Protein AF-A0A934SZV8-F1 (afdb_monomer_lite)

Organism: NCBI:txid2801341

Foldseek 3Di:
DDPVVVVVVVVVVVVVVVVVVVVVVVVVVVVVVVVVVVVVVVVVVVVVVVVVVVVVCCPVQAAAPVVDPDVVSVVVVLCLPPKDFADWDDWDWDWACPDVPKIKIKIKTDNVPQWGKIWDQAPVSVVVSVVSQVVHSQKDFADWDWDADPRYIMIITNIIIGMHID

pLDDT: mean 74.07, std 12.22, range [48.84, 91.12]

Radius of gyration: 33.85 Å; chains: 1; bounding box: 64×48×102 Å

Sequence (166 aa):
MTKAMLLAILAAAATLVFSAMRLSDAIAEKAFLQERATDAILRWDKSYMALGEFDRKWIDSVPAAADYADLASLIVRTDVAPLTWPQIEKITIEKLDVIEGMYAYKACLSDGGGGVAFHADGAGQAFAAITAMSERKDVLFDGIALAQDKAGATIRFNRFCLLMRG

Structure (mmCIF, N/CA/C/O backbone):
data_AF-A0A934SZV8-F1
#
_entry.id   AF-A0A934SZV8-F1
#
loop_
_atom_site.group_PDB
_atom_site.id
_atom_site.type_symbol
_atom_site.label_atom_id
_atom_site.label_alt_id
_atom_site.label_comp_id
_atom_site.label_asym_id
_atom_site.label_entity_id
_atom_site.label_seq_id
_atom_site.pdbx_PDB_ins_code
_atom_site.Cartn_x
_atom_site.Cartn_y
_atom_site.Cartn_z
_atom_site.occupancy
_atom_site.B_iso_or_equiv
_atom_site.auth_seq_id
_atom_site.auth_comp_id
_atom_site.auth_asym_id
_atom_site.auth_atom_id
_atom_site.pdbx_PDB_model_num
ATOM 1 N N . MET A 1 1 ? -45.014 33.596 75.616 1.00 52.56 1 MET A N 1
ATOM 2 C CA . MET A 1 1 ? -44.273 32.441 75.059 1.00 52.56 1 MET A CA 1
ATOM 3 C C . MET A 1 1 ? -43.063 32.176 75.933 1.00 52.56 1 MET A C 1
ATOM 5 O O . MET A 1 1 ? -42.256 33.075 76.130 1.00 52.56 1 MET A O 1
ATOM 9 N N . THR A 1 2 ? -42.972 30.989 76.526 1.00 58.81 2 THR A N 1
ATOM 10 C CA . THR A 1 2 ? -41.847 30.606 77.389 1.00 58.81 2 THR A CA 1
ATOM 11 C C . THR A 1 2 ? -40.586 30.396 76.546 1.00 58.81 2 THR A C 1
ATOM 13 O O . THR A 1 2 ? -40.666 29.923 75.413 1.00 58.81 2 THR A O 1
ATOM 16 N N . LYS A 1 3 ? -39.408 30.737 77.090 1.00 60.66 3 LYS A N 1
ATOM 17 C CA . LYS A 1 3 ? -38.103 30.581 76.410 1.00 60.66 3 LYS A CA 1
ATOM 18 C C . LYS A 1 3 ? -37.895 29.169 75.834 1.00 60.66 3 LYS A C 1
ATOM 20 O O . LYS A 1 3 ? -37.293 29.028 74.777 1.00 60.66 3 LYS A O 1
ATOM 25 N N . ALA A 1 4 ? -38.467 28.150 76.479 1.00 62.75 4 ALA A N 1
ATOM 26 C CA . ALA A 1 4 ? -38.457 26.764 76.014 1.00 62.75 4 ALA A CA 1
ATOM 27 C C . ALA A 1 4 ? -39.161 26.559 74.655 1.00 62.75 4 ALA A C 1
ATOM 29 O O . ALA A 1 4 ? -38.686 25.789 73.828 1.00 62.75 4 ALA A O 1
ATOM 30 N N . MET A 1 5 ? -40.253 27.281 74.389 1.00 48.84 5 MET A N 1
ATOM 31 C CA . MET A 1 5 ? -41.009 27.167 73.137 1.00 48.84 5 MET A CA 1
ATOM 32 C C . MET A 1 5 ? -40.277 27.836 71.961 1.00 48.84 5 MET A C 1
ATOM 34 O O . MET A 1 5 ? -40.291 27.320 70.850 1.00 48.84 5 MET A O 1
ATOM 38 N N . LEU A 1 6 ? -39.569 28.943 72.217 1.00 56.88 6 LEU A N 1
ATOM 39 C CA . LEU A 1 6 ? -38.696 29.603 71.234 1.00 56.88 6 LEU A CA 1
ATOM 40 C C . LEU A 1 6 ? -37.479 28.738 70.870 1.00 56.88 6 LEU A C 1
ATOM 42 O O . LEU A 1 6 ? -37.139 28.627 69.696 1.00 56.88 6 LEU A O 1
ATOM 46 N N . LEU A 1 7 ? -36.868 28.076 71.858 1.00 63.88 7 LEU A N 1
ATOM 47 C CA . LEU A 1 7 ? -35.762 27.133 71.647 1.00 63.88 7 LEU A CA 1
ATOM 48 C C . LEU A 1 7 ? -36.185 25.901 70.834 1.00 63.88 7 LEU A C 1
ATOM 50 O O . LEU A 1 7 ? -35.442 25.475 69.954 1.00 63.88 7 LEU A O 1
ATOM 54 N N . ALA A 1 8 ? -37.384 25.365 71.077 1.00 60.16 8 ALA A N 1
ATOM 55 C CA . ALA A 1 8 ? -37.908 24.230 70.318 1.00 60.16 8 ALA A CA 1
ATOM 56 C C . ALA A 1 8 ? -38.167 24.578 68.840 1.00 60.16 8 ALA A C 1
ATOM 58 O O . ALA A 1 8 ? -37.845 23.787 67.955 1.00 60.16 8 ALA A O 1
ATOM 59 N N . ILE A 1 9 ? -38.689 25.777 68.560 1.00 65.50 9 ILE A N 1
ATOM 60 C CA . ILE A 1 9 ? -38.930 26.246 67.186 1.00 65.50 9 ILE A CA 1
ATOM 61 C C . ILE A 1 9 ? -37.604 26.501 66.454 1.00 65.50 9 ILE A C 1
ATOM 63 O O . ILE A 1 9 ? -37.459 26.099 65.302 1.00 65.50 9 ILE A O 1
ATOM 67 N N . LEU A 1 10 ? -36.613 27.103 67.120 1.00 61.38 10 LEU A N 1
ATOM 68 C CA . LEU A 1 10 ? -35.269 27.295 66.560 1.00 61.38 10 LEU A CA 1
ATOM 69 C C . LEU A 1 10 ? -34.566 25.962 66.264 1.00 61.38 10 LEU A C 1
ATOM 71 O O . LEU A 1 10 ? -33.949 25.824 65.211 1.00 61.38 10 LEU A O 1
ATOM 75 N N . ALA A 1 11 ? -34.703 24.969 67.146 1.00 60.91 11 ALA A N 1
ATOM 76 C CA . ALA A 1 11 ? -34.149 23.636 66.925 1.00 60.91 11 ALA A CA 1
ATOM 77 C C . ALA A 1 11 ? -34.817 22.919 65.737 1.00 60.91 11 ALA A C 1
ATOM 79 O O . ALA A 1 11 ? -34.120 22.327 64.917 1.00 60.91 11 ALA A O 1
ATOM 80 N N . ALA A 1 12 ? -36.144 23.019 65.600 1.00 54.19 12 ALA A N 1
ATOM 81 C CA . ALA A 1 12 ? -36.883 22.437 64.477 1.00 54.19 12 ALA A CA 1
ATOM 82 C C . ALA A 1 12 ? -36.589 23.137 63.134 1.00 54.19 12 ALA A C 1
ATOM 84 O O . ALA A 1 12 ? -36.493 22.486 62.096 1.00 54.19 12 ALA A O 1
ATOM 85 N N . ALA A 1 13 ? -36.403 24.460 63.141 1.00 57.38 13 ALA A N 1
ATOM 86 C CA . ALA A 1 13 ? -35.983 25.199 61.952 1.00 57.38 13 ALA A CA 1
ATOM 87 C C . ALA A 1 13 ? -34.547 24.833 61.538 1.00 57.38 13 ALA A C 1
ATOM 89 O O . ALA A 1 13 ? -34.275 24.648 60.352 1.00 57.38 13 ALA A O 1
ATOM 90 N N . ALA A 1 14 ? -33.640 24.658 62.505 1.00 57.56 14 ALA A N 1
ATOM 91 C CA . ALA A 1 14 ? -32.262 24.252 62.241 1.00 57.56 14 ALA A CA 1
ATOM 92 C C . ALA A 1 14 ? -32.168 22.838 61.640 1.00 57.56 14 ALA A C 1
ATOM 94 O O . ALA A 1 14 ? -31.393 22.626 60.708 1.00 57.56 14 ALA A O 1
ATOM 95 N N . THR A 1 15 ? -32.973 21.877 62.110 1.00 61.19 15 THR A N 1
ATOM 96 C CA . THR A 1 15 ? -32.987 20.518 61.540 1.00 61.19 15 THR A CA 1
ATOM 97 C C . THR A 1 15 ? -33.557 20.488 60.124 1.00 61.19 15 THR A C 1
ATOM 99 O O . THR A 1 15 ? -32.996 19.800 59.269 1.00 61.19 15 THR A O 1
ATOM 102 N N . LEU A 1 16 ? -34.598 21.278 59.838 1.00 56.69 16 LEU A N 1
ATOM 103 C CA . LEU A 1 16 ? -35.153 21.412 58.487 1.00 56.69 16 LEU A CA 1
ATOM 104 C C . LEU A 1 16 ? -34.138 22.016 57.507 1.00 56.69 16 LEU A C 1
ATOM 106 O O . LEU A 1 16 ? -33.915 21.441 56.443 1.00 56.69 16 LEU A O 1
ATOM 110 N N . VAL A 1 17 ? -33.456 23.103 57.882 1.00 59.41 17 VAL A N 1
ATOM 111 C CA . VAL A 1 17 ? -32.412 23.723 57.043 1.00 59.41 17 VAL A CA 1
ATOM 112 C C . VAL A 1 17 ? -31.244 22.761 56.803 1.00 59.41 17 VAL A C 1
ATOM 114 O O . VAL A 1 17 ? -30.786 22.624 55.671 1.00 59.41 17 VAL A O 1
ATOM 117 N N . PHE A 1 18 ? -30.808 22.024 57.828 1.00 58.94 18 PHE A N 1
ATOM 118 C CA . PHE A 1 18 ? -29.716 21.056 57.692 1.00 58.94 18 PHE A CA 1
ATOM 119 C C . PHE A 1 18 ? -30.092 19.868 56.792 1.00 58.94 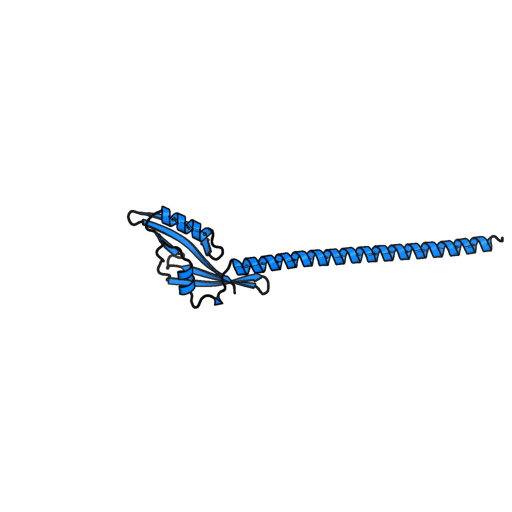18 PHE A C 1
ATOM 121 O O . PHE A 1 18 ? -29.279 19.399 55.995 1.00 58.94 18 PHE A O 1
ATOM 128 N N . SER A 1 19 ? -31.341 19.398 56.873 1.00 58.25 19 SER A N 1
ATOM 129 C CA . SER A 1 19 ? -31.853 18.355 55.976 1.00 58.25 19 SER A CA 1
ATOM 130 C C . SER A 1 19 ? -32.014 18.840 54.529 1.00 58.25 19 SER A C 1
ATOM 132 O O . SER A 1 19 ? -31.695 18.092 53.607 1.00 58.25 19 SER A O 1
ATOM 134 N N . ALA A 1 20 ? -32.409 20.102 54.323 1.00 52.16 20 ALA A N 1
ATOM 135 C CA . ALA A 1 20 ? -32.502 20.717 53.000 1.00 52.16 20 ALA A CA 1
ATOM 136 C C . ALA A 1 20 ? -31.122 20.911 52.349 1.00 52.16 20 ALA A C 1
ATOM 138 O O . ALA A 1 20 ? -30.975 20.625 51.163 1.00 52.16 20 ALA A O 1
ATOM 139 N N . MET A 1 21 ? -30.104 21.307 53.123 1.00 58.34 21 MET A N 1
ATOM 140 C CA . MET A 1 21 ? -28.716 21.404 52.644 1.00 58.34 21 MET A CA 1
ATOM 141 C C . MET A 1 21 ? -28.151 20.038 52.234 1.00 58.34 21 MET A C 1
ATOM 143 O O . MET A 1 21 ? -27.574 19.895 51.162 1.00 58.34 21 MET A O 1
ATOM 147 N N . ARG A 1 22 ? -28.391 18.985 53.027 1.00 62.69 22 ARG A N 1
ATOM 148 C CA . ARG A 1 22 ? -27.965 17.627 52.644 1.00 62.69 22 ARG A CA 1
ATOM 149 C C . ARG A 1 22 ? -28.667 17.114 51.388 1.00 62.69 22 ARG A C 1
ATOM 151 O O . ARG A 1 22 ? -28.058 16.393 50.602 1.00 62.69 22 ARG A O 1
ATOM 158 N N . LEU A 1 23 ? -29.936 17.474 51.196 1.00 51.41 23 LEU A N 1
ATOM 159 C CA . LEU A 1 23 ? -30.673 17.128 49.985 1.00 51.41 23 LEU A CA 1
ATOM 160 C C . LEU A 1 23 ? -30.128 17.891 48.767 1.00 51.41 23 LEU A C 1
ATOM 162 O O . LEU A 1 23 ? -29.998 17.291 47.703 1.00 51.41 23 LEU A O 1
ATOM 166 N N . SER A 1 24 ? -29.772 19.175 48.909 1.00 65.12 24 SER A N 1
ATOM 167 C CA . SER A 1 24 ? -29.175 19.947 47.812 1.00 65.12 24 SER A CA 1
ATOM 168 C C . SER A 1 24 ? -27.806 19.415 47.411 1.00 65.12 24 SER A C 1
ATOM 170 O O . SER A 1 24 ? -27.545 19.295 46.217 1.00 65.12 24 SER A O 1
ATOM 172 N N . ASP A 1 25 ? -26.977 19.024 48.381 1.00 67.75 25 ASP A N 1
ATOM 173 C CA . ASP A 1 25 ? -25.656 18.449 48.113 1.00 67.75 25 ASP A CA 1
ATOM 174 C C . ASP A 1 25 ? -25.782 17.100 47.391 1.00 67.75 25 ASP A C 1
ATOM 176 O O . ASP A 1 25 ? -25.121 16.877 46.379 1.00 67.75 25 ASP A O 1
ATOM 180 N N . ALA A 1 26 ? -26.706 16.237 47.827 1.00 59.28 26 ALA A N 1
ATOM 181 C CA . ALA A 1 26 ? -26.967 14.955 47.172 1.00 59.28 26 ALA A CA 1
ATOM 182 C C . ALA A 1 26 ? -27.547 15.113 45.751 1.00 59.28 26 ALA A C 1
ATOM 184 O O . ALA A 1 26 ? -27.245 14.317 44.858 1.00 59.28 26 ALA A O 1
ATOM 185 N N . ILE A 1 27 ? -28.378 16.134 45.517 1.00 58.25 27 ILE A N 1
ATOM 186 C CA . ILE A 1 27 ? -28.908 16.453 44.182 1.00 58.25 27 ILE A CA 1
ATOM 187 C C . ILE A 1 27 ? -27.797 17.004 43.282 1.00 58.25 27 ILE A C 1
ATOM 189 O O . ILE A 1 27 ? -27.709 16.593 42.126 1.00 58.25 27 ILE A O 1
ATOM 193 N N . ALA A 1 28 ? -26.935 17.882 43.801 1.00 63.25 28 ALA A N 1
ATOM 194 C CA . ALA A 1 28 ? -25.800 18.431 43.065 1.00 63.25 28 ALA A CA 1
ATOM 195 C C . ALA A 1 28 ? -24.777 17.343 42.705 1.00 63.25 28 ALA A C 1
ATOM 197 O O . ALA A 1 28 ? -24.332 17.272 41.562 1.00 63.25 28 ALA A O 1
ATOM 198 N N . GLU A 1 29 ? -24.469 16.442 43.640 1.00 67.75 29 GLU A N 1
ATOM 199 C CA . GLU A 1 29 ? -23.597 15.290 43.400 1.00 67.75 29 GLU A CA 1
ATOM 200 C C . GLU A 1 29 ? -24.191 14.354 42.340 1.00 67.75 29 GLU A C 1
ATOM 202 O O . GLU A 1 29 ? -23.500 13.950 41.404 1.00 67.75 29 GLU A O 1
ATOM 207 N N . LYS A 1 30 ? -25.495 14.064 42.413 1.00 54.50 30 LYS A N 1
ATOM 208 C CA . LYS A 1 30 ? -26.172 13.241 41.404 1.00 54.50 30 LYS A CA 1
ATOM 209 C C . LYS A 1 30 ? -26.190 13.909 40.027 1.00 54.50 30 LYS A C 1
ATOM 211 O O . LYS A 1 30 ? -25.944 13.224 39.036 1.00 54.50 30 LYS A O 1
ATOM 216 N N . ALA A 1 31 ? -26.447 15.215 39.956 1.00 54.88 31 ALA A N 1
ATOM 217 C CA . ALA A 1 31 ? -26.414 15.975 38.707 1.00 54.88 31 ALA A CA 1
ATOM 218 C C . ALA A 1 31 ? -25.007 15.969 38.086 1.00 54.88 31 ALA A C 1
ATOM 220 O O . ALA A 1 31 ? -24.862 15.689 36.900 1.00 54.88 31 ALA A O 1
ATOM 221 N N . PHE A 1 32 ? -23.968 16.154 38.903 1.00 65.19 32 PHE A N 1
ATOM 222 C CA . PHE A 1 32 ? -22.572 16.081 38.473 1.00 65.19 32 PHE A CA 1
ATOM 223 C C . PHE A 1 32 ? -22.176 14.685 37.963 1.00 65.19 32 PHE A C 1
ATOM 225 O O . PHE A 1 32 ? -21.482 14.547 36.953 1.00 65.19 32 PHE A O 1
ATOM 232 N N . LEU A 1 33 ? -22.640 13.621 38.628 1.00 63.31 33 LEU A N 1
ATOM 233 C CA . LEU A 1 33 ? -22.427 12.244 38.170 1.00 63.31 33 LEU A CA 1
ATOM 234 C C . LEU A 1 33 ? -23.163 11.955 36.853 1.00 63.31 33 LEU A C 1
ATOM 236 O O . LEU A 1 33 ? -22.616 11.272 35.986 1.00 63.31 33 LEU A O 1
ATOM 240 N N . GLN A 1 34 ? -24.372 12.493 36.678 1.00 53.12 34 GLN A N 1
ATOM 241 C CA . GLN A 1 34 ? -25.135 12.376 35.433 1.00 53.12 34 GLN A CA 1
ATOM 242 C C . GLN A 1 34 ? -24.480 13.140 34.277 1.00 53.12 34 GLN A C 1
ATOM 244 O O . GLN A 1 34 ? -24.419 12.615 33.166 1.00 53.12 34 GLN A O 1
ATOM 249 N N . GLU A 1 35 ? -23.940 14.330 34.532 1.00 64.25 35 GLU A N 1
ATOM 250 C CA . GLU A 1 35 ? -23.193 15.116 33.547 1.00 64.25 35 GLU A CA 1
ATOM 251 C C . GLU A 1 35 ? -21.938 14.362 33.086 1.00 64.25 35 GLU A C 1
ATOM 253 O O . GLU A 1 35 ? -21.752 14.141 31.890 1.00 64.25 35 GLU A O 1
ATOM 258 N N . ARG A 1 36 ? -21.151 13.811 34.022 1.00 60.56 36 ARG A N 1
ATOM 259 C CA . ARG A 1 36 ? -19.981 12.976 33.689 1.00 60.56 36 ARG A CA 1
ATOM 260 C C . ARG A 1 36 ? -20.331 11.714 32.905 1.00 60.56 36 ARG A C 1
ATOM 262 O O . ARG A 1 36 ? -19.583 11.338 32.001 1.00 60.56 36 ARG A O 1
ATOM 269 N N . ALA A 1 37 ? -21.429 11.046 33.256 1.00 52.22 37 ALA A N 1
ATOM 270 C CA . ALA A 1 37 ? -21.897 9.871 32.526 1.00 52.22 37 ALA A CA 1
ATOM 271 C C . ALA A 1 37 ? -22.324 10.244 31.098 1.00 52.22 37 ALA A C 1
ATOM 273 O O . ALA A 1 37 ? -21.967 9.549 30.148 1.00 52.22 37 ALA A O 1
ATOM 274 N N . THR A 1 38 ? -23.012 11.375 30.937 1.00 63.31 38 THR A N 1
ATOM 275 C CA . THR A 1 38 ? -23.436 11.892 29.629 1.00 63.31 38 THR A CA 1
ATOM 276 C C . THR A 1 38 ? -22.230 12.280 28.771 1.00 63.31 38 THR A C 1
ATOM 278 O O . THR A 1 38 ? -22.151 11.876 27.615 1.00 63.31 38 THR A O 1
ATOM 281 N N . ASP A 1 39 ? -21.227 12.948 29.344 1.00 65.81 39 ASP A N 1
ATOM 282 C CA . ASP A 1 39 ? -19.975 13.288 28.657 1.00 65.81 39 ASP A CA 1
ATOM 283 C C . ASP A 1 39 ? -19.153 12.059 28.255 1.00 65.81 39 ASP A C 1
ATOM 285 O O . ASP A 1 39 ? -18.459 12.061 27.233 1.00 65.81 39 ASP A O 1
ATOM 289 N N . ALA A 1 40 ? -19.174 11.000 29.066 1.00 56.44 40 ALA A N 1
ATOM 290 C CA . ALA A 1 40 ? -18.543 9.734 28.711 1.00 56.44 40 ALA A CA 1
ATOM 291 C C . ALA A 1 40 ? -19.259 9.084 27.517 1.00 56.44 40 ALA A C 1
ATOM 293 O O . ALA A 1 40 ? -18.593 8.703 26.556 1.00 56.44 40 ALA A O 1
ATOM 294 N N . ILE A 1 41 ? -20.595 9.046 27.539 1.00 55.31 41 ILE A N 1
ATOM 295 C CA . ILE A 1 41 ? -21.417 8.504 26.449 1.00 55.31 41 ILE A CA 1
ATOM 296 C C . ILE A 1 41 ? -21.228 9.314 25.163 1.00 55.31 41 ILE A C 1
ATOM 298 O O . ILE A 1 41 ? -20.990 8.726 24.117 1.00 55.31 41 ILE A O 1
ATOM 302 N N . LEU A 1 42 ? -21.243 10.648 25.225 1.00 61.28 42 LEU A N 1
ATOM 303 C CA . LEU A 1 42 ? -21.039 11.507 24.051 1.00 61.28 42 LEU A CA 1
ATOM 304 C C . LEU A 1 42 ? -19.631 11.366 23.455 1.00 61.28 42 LEU A C 1
ATOM 306 O O . LEU A 1 42 ? -19.460 11.427 22.238 1.00 61.28 42 LEU A O 1
ATOM 310 N N . ARG A 1 43 ? -18.602 11.168 24.289 1.00 61.97 43 ARG A N 1
ATOM 311 C CA . ARG A 1 43 ? -17.242 10.873 23.804 1.00 61.97 43 ARG A CA 1
ATOM 312 C C . ARG A 1 43 ? -17.151 9.489 23.173 1.00 61.97 43 ARG A C 1
ATOM 314 O O . ARG A 1 43 ? -16.458 9.337 22.167 1.00 61.97 43 ARG A O 1
ATOM 321 N N . TRP A 1 44 ? -17.844 8.506 23.738 1.00 55.00 44 TRP A N 1
ATOM 322 C CA . TRP A 1 44 ? -17.939 7.165 23.168 1.00 55.00 44 TRP A CA 1
ATOM 323 C C . TRP A 1 44 ? -18.667 7.179 21.828 1.00 55.00 44 TRP A C 1
ATOM 325 O O . TRP A 1 44 ? -18.135 6.644 20.865 1.00 55.00 44 TRP A O 1
ATOM 335 N N . ASP A 1 45 ? -19.802 7.867 21.736 1.00 59.00 45 ASP A N 1
ATOM 336 C CA . ASP A 1 45 ? -20.579 8.029 20.506 1.00 59.00 45 ASP A CA 1
ATOM 337 C C . ASP A 1 45 ? -19.751 8.691 19.396 1.00 59.00 45 ASP A C 1
ATOM 339 O O . ASP A 1 45 ? -19.610 8.141 18.306 1.00 59.00 45 ASP A O 1
ATOM 343 N N . LYS A 1 46 ? -19.060 9.799 19.702 1.00 56.31 46 LYS A N 1
ATOM 344 C CA . LYS A 1 46 ? -18.130 10.442 18.756 1.00 56.31 46 LYS A CA 1
ATOM 345 C C . LYS A 1 46 ? -16.986 9.523 18.325 1.00 56.31 46 LYS A C 1
ATOM 347 O O . LYS A 1 46 ? -16.618 9.522 17.154 1.00 56.31 46 LYS A O 1
ATOM 352 N N . SER A 1 47 ? -16.428 8.742 19.250 1.00 56.12 47 SER A N 1
ATOM 353 C CA . SER A 1 47 ? -15.379 7.760 18.934 1.00 56.12 47 SER A CA 1
ATOM 354 C C . SER A 1 47 ? -15.915 6.639 18.038 1.00 56.12 47 SER A C 1
ATOM 356 O O . SER A 1 47 ? -15.236 6.220 17.106 1.00 56.12 47 SER A O 1
ATOM 358 N N . TYR A 1 48 ? -17.152 6.197 18.269 1.00 58.19 48 TYR A N 1
ATOM 359 C CA . TYR A 1 48 ? -17.809 5.157 17.484 1.00 58.19 48 TYR A CA 1
ATOM 360 C C . TYR A 1 48 ? -18.167 5.643 16.075 1.00 58.19 48 TYR A C 1
ATOM 362 O O . TYR A 1 48 ? -17.927 4.940 15.097 1.00 58.19 48 TYR A O 1
ATOM 370 N N . MET A 1 49 ? -18.656 6.880 15.942 1.00 58.94 49 MET A N 1
ATOM 371 C CA . MET A 1 49 ? -18.863 7.513 14.638 1.00 58.94 49 MET A CA 1
ATOM 372 C C . MET A 1 49 ? -17.547 7.675 13.868 1.00 58.94 49 MET A C 1
ATOM 374 O O . MET A 1 49 ? -17.505 7.376 12.676 1.00 58.94 49 MET A O 1
ATOM 378 N N . ALA A 1 50 ? -16.464 8.077 14.543 1.00 62.34 50 ALA A N 1
ATOM 379 C CA . ALA A 1 50 ? -15.138 8.165 13.930 1.00 62.34 50 ALA A CA 1
ATOM 380 C C . ALA A 1 50 ? -14.624 6.792 13.457 1.00 62.34 50 ALA A C 1
ATOM 382 O O . ALA A 1 50 ? -14.051 6.697 12.372 1.00 62.34 50 ALA A O 1
ATOM 383 N N . LEU A 1 51 ? -14.881 5.724 14.220 1.00 64.44 51 LEU A N 1
ATOM 384 C CA . LEU A 1 51 ? -14.580 4.347 13.815 1.00 64.44 51 LEU A CA 1
ATOM 385 C C . LEU A 1 51 ? -15.427 3.901 12.617 1.00 64.44 51 LEU A C 1
ATOM 387 O O . LEU A 1 51 ? -14.893 3.296 11.697 1.00 64.44 51 LEU A O 1
ATOM 391 N N . GLY A 1 52 ? -16.716 4.244 12.572 1.00 67.62 52 GLY A N 1
ATOM 392 C CA . GLY A 1 52 ? -17.585 3.920 11.434 1.00 67.62 52 GLY A CA 1
ATOM 393 C C . GLY A 1 52 ? -17.244 4.690 10.150 1.00 67.62 52 GLY A C 1
ATOM 394 O O . GLY A 1 52 ? -17.469 4.195 9.043 1.00 67.62 52 GLY A O 1
ATOM 395 N N . GLU A 1 53 ? -16.706 5.907 10.260 1.00 72.25 53 GLU A N 1
ATOM 396 C CA . GLU A 1 53 ? -16.123 6.624 9.117 1.00 72.25 53 GLU A CA 1
ATOM 397 C C . GLU A 1 53 ? -14.774 6.039 8.694 1.00 72.25 53 GLU A C 1
ATOM 399 O O . GLU A 1 53 ? -14.485 5.986 7.498 1.00 72.25 53 GLU A O 1
ATOM 404 N N . PHE A 1 54 ? -13.959 5.597 9.655 1.00 71.56 54 PHE A N 1
ATOM 405 C CA . PHE A 1 54 ? -12.706 4.900 9.382 1.00 71.56 54 PHE A CA 1
ATOM 406 C C . PHE A 1 54 ? -12.955 3.574 8.658 1.00 71.56 54 PHE A C 1
ATOM 408 O O . PHE A 1 54 ? -12.322 3.337 7.638 1.00 71.56 54 PHE A O 1
ATOM 415 N N . ASP A 1 55 ? -13.912 2.766 9.117 1.00 68.00 55 ASP A N 1
ATOM 416 C CA . ASP A 1 55 ? -14.254 1.475 8.514 1.00 68.00 55 ASP A CA 1
ATOM 417 C C . ASP A 1 55 ? -14.762 1.634 7.074 1.00 68.00 55 ASP A C 1
ATOM 419 O O . ASP A 1 55 ? -14.267 0.977 6.163 1.00 68.00 55 ASP A O 1
ATOM 423 N N . ARG A 1 56 ? -15.650 2.607 6.817 1.00 73.75 56 ARG A N 1
ATOM 424 C CA . ARG A 1 56 ? -16.070 2.930 5.440 1.00 73.75 56 ARG A CA 1
ATOM 425 C C . ARG A 1 56 ? -14.906 3.368 4.562 1.00 73.75 56 ARG A C 1
ATOM 427 O O . ARG A 1 56 ? -14.720 2.818 3.484 1.00 73.75 56 ARG A O 1
ATOM 434 N N . LYS A 1 57 ? -14.082 4.310 5.032 1.00 74.75 57 LYS A N 1
ATOM 435 C CA . LYS A 1 57 ? -12.896 4.753 4.281 1.00 74.75 57 LYS A CA 1
ATOM 436 C C . LYS A 1 57 ? -11.917 3.608 4.044 1.00 74.75 57 LYS A C 1
ATOM 438 O O . LYS A 1 57 ? -11.296 3.561 2.989 1.00 74.75 57 LYS A O 1
ATOM 443 N N . TRP A 1 58 ? -11.768 2.700 5.000 1.00 73.25 58 TRP A N 1
ATOM 444 C CA . TRP A 1 58 ? -10.920 1.518 4.899 1.00 73.25 58 TRP A CA 1
ATOM 445 C C . TRP A 1 58 ? -11.439 0.543 3.836 1.00 73.25 58 TRP A C 1
ATOM 447 O O . TRP A 1 58 ? -10.672 0.142 2.963 1.00 73.25 58 TRP A O 1
ATOM 457 N N . ILE A 1 59 ? -12.740 0.240 3.849 1.00 76.44 59 ILE A N 1
ATOM 458 C CA . ILE A 1 59 ? -13.405 -0.600 2.842 1.00 76.44 59 ILE A CA 1
ATOM 459 C C . ILE A 1 59 ? -13.294 0.013 1.440 1.00 76.44 59 ILE A C 1
ATOM 461 O O . ILE A 1 59 ? -13.003 -0.708 0.490 1.00 76.44 59 ILE A O 1
ATOM 465 N N . ASP A 1 60 ? -13.482 1.328 1.315 1.00 76.94 60 ASP A N 1
ATOM 466 C CA . ASP A 1 60 ? -13.452 2.021 0.021 1.00 76.94 60 ASP A CA 1
ATOM 467 C C . ASP A 1 60 ? -12.030 2.181 -0.546 1.00 76.94 60 ASP A C 1
ATOM 469 O O . ASP A 1 60 ? -11.859 2.349 -1.754 1.00 76.94 60 ASP A O 1
ATOM 473 N N . SER A 1 61 ? -11.000 2.170 0.308 1.00 70.81 61 SER A N 1
ATOM 474 C CA . SER A 1 61 ? -9.616 2.469 -0.095 1.00 70.81 61 SER A CA 1
ATOM 475 C C . SER A 1 61 ? -8.723 1.247 -0.263 1.00 70.81 61 SER A C 1
ATOM 477 O O . SER A 1 61 ? -7.749 1.328 -1.014 1.00 70.81 61 SER A O 1
ATOM 479 N N . VAL A 1 62 ? -9.029 0.135 0.414 1.00 75.06 62 VAL A N 1
ATOM 480 C CA . VAL A 1 62 ? -8.213 -1.082 0.372 1.00 75.06 62 VAL A CA 1
ATOM 481 C C . VAL A 1 62 ? -9.069 -2.262 -0.100 1.00 75.06 62 VAL A C 1
ATOM 483 O O . VAL A 1 62 ? -10.037 -2.632 0.570 1.00 75.06 62 VAL A O 1
ATOM 486 N N . PRO A 1 63 ? -8.714 -2.895 -1.230 1.00 79.69 63 PRO A N 1
ATOM 487 C CA . PRO A 1 63 ? -9.481 -4.005 -1.785 1.00 79.69 63 PRO A CA 1
ATOM 488 C C . PRO A 1 63 ? -9.418 -5.235 -0.871 1.00 79.69 63 PRO A C 1
ATOM 490 O O . PRO A 1 63 ? -8.431 -5.440 -0.158 1.00 79.69 63 PRO A O 1
ATOM 493 N N . ALA A 1 64 ? -10.460 -6.071 -0.873 1.00 81.62 64 ALA A N 1
ATOM 494 C CA . ALA A 1 64 ? -10.478 -7.267 -0.036 1.00 81.62 64 ALA A CA 1
ATOM 495 C C . ALA A 1 64 ? -9.581 -8.355 -0.634 1.00 81.62 64 ALA A C 1
ATOM 497 O O . ALA A 1 64 ? -9.582 -8.574 -1.842 1.00 81.62 64 ALA A O 1
ATOM 498 N N . ALA A 1 65 ? -8.860 -9.101 0.204 1.00 79.00 65 ALA A N 1
ATOM 499 C CA . ALA A 1 65 ? -8.058 -10.239 -0.245 1.00 79.00 65 ALA A CA 1
ATOM 500 C C . ALA A 1 65 ? -8.918 -11.293 -0.968 1.00 79.00 65 ALA A C 1
ATOM 502 O O . ALA A 1 65 ? -8.458 -11.915 -1.919 1.00 79.00 65 ALA A O 1
ATOM 503 N N . ALA A 1 66 ? -10.184 -11.439 -0.561 1.00 79.25 66 ALA A N 1
ATOM 504 C CA . ALA A 1 66 ? -11.158 -12.320 -1.202 1.00 79.25 66 ALA A CA 1
ATOM 505 C C . ALA A 1 66 ? -11.543 -11.898 -2.635 1.00 79.25 66 ALA A C 1
ATOM 507 O O . ALA A 1 66 ? -12.044 -12.732 -3.387 1.00 79.25 66 ALA A O 1
ATOM 508 N N . ASP A 1 67 ? -11.301 -10.641 -3.029 1.00 77.00 67 ASP A N 1
ATOM 509 C CA . ASP A 1 67 ? -11.574 -10.157 -4.390 1.00 77.00 67 ASP A CA 1
ATOM 510 C C . ASP A 1 67 ? -10.534 -10.660 -5.407 1.00 77.00 67 ASP A C 1
ATOM 512 O O . ASP A 1 67 ? -10.715 -10.501 -6.617 1.00 77.00 67 ASP A O 1
ATOM 516 N N . TYR A 1 68 ? -9.441 -11.263 -4.930 1.00 71.81 68 TYR A N 1
ATOM 517 C CA . TYR A 1 68 ? -8.346 -11.759 -5.750 1.00 71.81 68 TYR A CA 1
ATOM 518 C C . TYR A 1 68 ? -8.353 -13.284 -5.771 1.00 71.81 68 TYR A C 1
ATOM 520 O O . TYR A 1 68 ? -8.176 -13.940 -4.747 1.00 71.81 68 TYR A O 1
ATOM 528 N N . ALA A 1 69 ? -8.535 -13.854 -6.965 1.00 68.50 69 ALA A N 1
ATOM 529 C CA . ALA A 1 69 ? -8.467 -15.301 -7.159 1.00 68.50 69 ALA A CA 1
ATOM 530 C C . ALA A 1 69 ? -7.047 -15.835 -6.901 1.00 68.50 69 ALA A C 1
ATOM 532 O O . ALA A 1 69 ? -6.875 -16.950 -6.411 1.00 68.50 69 ALA A O 1
ATOM 533 N N . ASP A 1 70 ? -6.036 -15.023 -7.220 1.00 66.81 70 ASP A N 1
ATOM 534 C CA . ASP A 1 70 ? -4.623 -15.311 -7.001 1.00 66.81 70 ASP A CA 1
ATOM 535 C C . ASP A 1 70 ? -3.767 -14.024 -6.964 1.00 66.81 70 ASP A C 1
ATOM 537 O O . ASP A 1 70 ? -4.223 -12.916 -7.258 1.00 66.81 70 ASP A O 1
ATOM 541 N N . LEU A 1 71 ? -2.484 -14.156 -6.622 1.00 61.47 71 LEU A N 1
ATOM 542 C CA . LEU A 1 71 ? -1.532 -13.035 -6.619 1.00 61.47 71 LEU A CA 1
ATOM 543 C C . LEU A 1 71 ? -1.292 -12.431 -8.014 1.00 61.47 71 LEU A C 1
ATOM 545 O O . LEU A 1 71 ? -0.916 -11.265 -8.111 1.00 61.47 71 LEU A O 1
ATOM 549 N N . ALA A 1 72 ? -1.514 -13.182 -9.095 1.00 62.16 72 ALA A N 1
ATOM 550 C CA . ALA A 1 72 ? -1.375 -12.653 -10.450 1.00 62.16 72 ALA A CA 1
ATOM 551 C C . ALA A 1 72 ? -2.515 -11.672 -10.771 1.00 62.16 72 ALA A C 1
ATOM 553 O O . ALA A 1 72 ? -2.282 -10.622 -11.367 1.00 62.16 72 ALA A O 1
ATOM 554 N N . SER A 1 73 ? -3.728 -11.953 -10.295 1.00 66.19 73 SER A N 1
ATOM 555 C CA . SER A 1 73 ? -4.890 -11.075 -10.421 1.00 66.19 73 SER A CA 1
ATOM 556 C C . SER A 1 73 ? -4.714 -9.762 -9.651 1.00 66.19 73 SER A C 1
ATOM 558 O O . SER A 1 73 ? -5.185 -8.721 -10.107 1.00 66.19 73 SER A O 1
ATOM 560 N N . LEU A 1 74 ? -3.957 -9.783 -8.549 1.00 64.94 74 LEU A N 1
ATOM 561 C CA . LEU A 1 74 ? -3.543 -8.592 -7.803 1.00 64.94 74 LEU A CA 1
ATOM 562 C C . LEU A 1 74 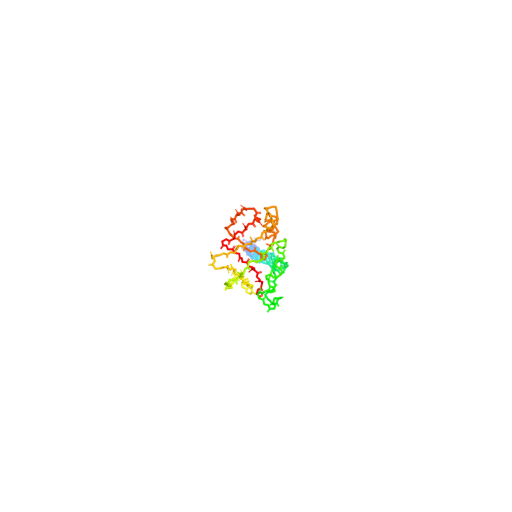? -2.622 -7.696 -8.650 1.00 64.94 74 LEU A C 1
ATOM 564 O O . LEU A 1 74 ? -2.863 -6.499 -8.781 1.00 64.94 74 LEU A O 1
ATOM 568 N N . ILE A 1 75 ? -1.613 -8.305 -9.278 1.00 63.62 75 ILE A N 1
ATOM 569 C CA . ILE A 1 75 ? -0.618 -7.638 -10.128 1.00 63.62 75 ILE A CA 1
ATOM 570 C C . ILE A 1 75 ? -1.273 -7.022 -11.372 1.00 63.62 75 ILE A C 1
ATOM 572 O O . ILE A 1 75 ? -1.067 -5.840 -11.655 1.00 63.62 75 ILE A O 1
ATOM 576 N N . VAL A 1 76 ? -2.127 -7.776 -12.072 1.00 62.41 76 VAL A N 1
ATOM 577 C CA . VAL A 1 76 ? -2.832 -7.318 -13.285 1.00 62.41 76 VAL A CA 1
ATOM 578 C C . VAL A 1 76 ? -3.740 -6.116 -12.999 1.00 62.41 76 VAL A C 1
ATOM 580 O O . VAL A 1 76 ? -3.848 -5.216 -13.828 1.00 62.41 76 VAL A O 1
ATOM 583 N N . ARG A 1 77 ? -4.340 -6.040 -11.804 1.00 62.09 77 ARG A N 1
ATOM 584 C CA . ARG A 1 77 ? -5.183 -4.904 -11.388 1.00 62.09 77 ARG A CA 1
ATOM 585 C C . ARG A 1 77 ? -4.400 -3.660 -10.984 1.00 62.09 77 ARG A C 1
ATOM 587 O O . ARG A 1 77 ? -5.002 -2.604 -10.777 1.00 62.09 77 ARG A O 1
ATOM 594 N N . THR A 1 78 ? -3.078 -3.753 -10.835 1.00 63.59 78 THR A N 1
ATOM 595 C CA . THR A 1 78 ? -2.291 -2.572 -10.469 1.00 63.59 78 THR A CA 1
ATOM 596 C C . THR A 1 78 ? -2.237 -1.535 -11.605 1.00 63.59 78 THR A C 1
ATOM 598 O O . THR A 1 78 ? -1.830 -0.407 -11.349 1.00 63.59 78 THR A O 1
ATOM 601 N N . ASP A 1 79 ? -2.689 -1.901 -12.819 1.00 64.38 79 ASP A N 1
ATOM 602 C CA . ASP A 1 79 ? -2.859 -1.050 -14.013 1.00 64.38 79 ASP A CA 1
ATOM 603 C C . ASP A 1 79 ? -1.800 0.051 -14.125 1.00 64.38 79 ASP A C 1
ATOM 605 O O . ASP A 1 79 ? -2.078 1.240 -14.251 1.00 64.38 79 ASP A O 1
ATOM 609 N N . VAL A 1 80 ? -0.539 -0.361 -14.007 1.00 65.44 80 VAL A N 1
ATOM 610 C CA . VAL A 1 80 ? 0.609 0.550 -14.042 1.00 65.44 80 VAL A CA 1
ATOM 611 C C . VAL A 1 80 ? 0.987 0.906 -15.479 1.00 65.44 80 VAL A C 1
ATOM 613 O O . VAL A 1 80 ? 2.123 1.288 -15.748 1.00 65.44 80 VAL A O 1
ATOM 616 N N . ALA A 1 81 ? 0.056 0.751 -16.425 1.00 61.50 81 ALA A N 1
ATOM 617 C CA . ALA A 1 81 ? 0.282 1.053 -17.825 1.00 61.50 81 ALA A CA 1
ATOM 618 C C . ALA A 1 81 ? 0.772 2.508 -17.974 1.00 61.50 81 ALA A C 1
ATOM 620 O O . ALA A 1 81 ? 0.225 3.415 -17.342 1.00 61.50 81 ALA A O 1
ATOM 621 N N . PRO A 1 82 ? 1.807 2.762 -18.793 1.00 67.00 82 PRO A N 1
ATOM 622 C CA . PRO A 1 82 ? 2.412 1.869 -19.789 1.00 67.00 82 PRO A CA 1
ATOM 623 C C . PRO A 1 82 ? 3.656 1.090 -19.302 1.00 67.00 82 PRO A C 1
ATOM 625 O O . PRO A 1 82 ? 4.503 0.731 -20.115 1.00 67.00 82 PRO A O 1
ATOM 628 N N . LEU A 1 83 ? 3.817 0.830 -17.999 1.00 79.25 83 LEU A N 1
ATOM 629 C CA . LEU A 1 83 ? 4.975 0.075 -17.509 1.00 79.25 83 LEU A CA 1
ATOM 630 C C . LEU A 1 83 ? 4.930 -1.402 -17.915 1.00 79.25 83 LEU A C 1
ATOM 632 O O . LEU A 1 83 ? 3.889 -2.061 -17.864 1.00 79.25 83 LEU A O 1
ATOM 636 N N . THR A 1 84 ? 6.105 -1.943 -18.226 1.00 85.06 84 THR A N 1
ATOM 637 C CA . THR A 1 84 ? 6.308 -3.386 -18.356 1.00 85.06 84 THR A CA 1
ATOM 638 C C . THR A 1 84 ? 6.554 -3.990 -16.978 1.00 85.06 84 THR A C 1
ATOM 640 O O . THR A 1 84 ? 7.432 -3.536 -16.237 1.00 85.06 84 THR A O 1
ATOM 643 N N . TRP A 1 85 ? 5.783 -5.025 -16.644 1.00 82.44 85 TRP A N 1
ATOM 644 C CA . TRP A 1 85 ? 5.944 -5.760 -15.395 1.00 82.44 85 TRP A CA 1
ATOM 645 C C . TRP A 1 85 ? 7.235 -6.584 -15.389 1.00 82.44 85 TRP A C 1
ATOM 647 O O . TRP A 1 85 ? 7.496 -7.304 -16.357 1.00 82.44 85 TRP A O 1
ATOM 657 N N . PRO A 1 86 ? 8.017 -6.538 -14.299 1.00 83.06 86 PRO A N 1
ATOM 658 C CA . PRO A 1 86 ? 9.133 -7.452 -14.124 1.00 83.06 86 PRO A CA 1
ATOM 659 C C . PRO A 1 86 ? 8.664 -8.875 -13.856 1.00 83.06 86 PRO A C 1
ATOM 661 O O . PRO A 1 86 ? 7.545 -9.131 -13.403 1.00 83.06 86 PRO A O 1
ATOM 664 N N . GLN A 1 87 ? 9.585 -9.809 -14.065 1.00 85.25 87 GLN A N 1
ATOM 665 C CA . GLN A 1 87 ? 9.426 -11.169 -13.589 1.00 85.25 87 GLN A CA 1
ATOM 666 C C . GLN A 1 87 ? 9.558 -11.187 -12.062 1.00 85.25 87 GLN A C 1
ATOM 668 O O . GLN A 1 87 ? 10.630 -10.954 -11.512 1.00 85.25 87 GLN A O 1
ATOM 673 N N . ILE A 1 88 ? 8.452 -11.460 -11.374 1.00 86.88 88 ILE A N 1
ATOM 674 C CA . ILE A 1 88 ? 8.450 -11.590 -9.918 1.00 86.88 88 ILE A CA 1
ATOM 675 C C . ILE A 1 88 ? 8.982 -12.972 -9.543 1.00 86.88 88 ILE A C 1
ATOM 677 O O . ILE A 1 88 ? 8.419 -13.990 -9.941 1.00 86.88 88 ILE A O 1
ATOM 681 N N . GLU A 1 89 ? 10.047 -13.006 -8.748 1.00 87.31 89 GLU A N 1
ATOM 682 C CA . GLU A 1 89 ? 10.661 -14.253 -8.281 1.00 87.31 89 GLU A CA 1
ATOM 683 C C . GLU A 1 89 ? 10.176 -14.649 -6.887 1.00 87.31 89 GLU A C 1
ATOM 685 O O . GLU A 1 89 ? 10.068 -15.834 -6.564 1.00 87.31 89 GLU A O 1
ATOM 690 N N . LYS A 1 90 ? 9.883 -13.660 -6.037 1.00 86.88 90 LYS A N 1
ATOM 691 C CA . LYS A 1 90 ? 9.479 -13.897 -4.653 1.00 86.88 90 LYS A CA 1
ATOM 692 C C . LYS A 1 90 ? 8.381 -12.943 -4.217 1.00 86.88 90 LYS A C 1
ATOM 694 O O . LYS A 1 90 ? 8.432 -11.743 -4.470 1.00 86.88 90 LYS A O 1
ATOM 699 N N . ILE A 1 91 ? 7.438 -13.495 -3.460 1.00 86.12 91 ILE A N 1
ATOM 700 C CA . ILE A 1 91 ? 6.386 -12.746 -2.779 1.00 86.12 91 ILE A CA 1
ATOM 701 C C . ILE A 1 91 ? 6.452 -13.086 -1.295 1.00 86.12 91 ILE A C 1
ATOM 703 O O . ILE A 1 91 ? 6.515 -14.255 -0.917 1.00 86.12 91 ILE A O 1
ATOM 707 N N . THR A 1 92 ? 6.470 -12.061 -0.450 1.00 87.75 92 THR A N 1
ATOM 708 C CA . THR A 1 92 ? 6.402 -12.214 1.008 1.00 87.75 92 THR A CA 1
ATOM 709 C C . THR A 1 92 ? 5.094 -11.619 1.496 1.00 87.75 92 THR A C 1
ATOM 711 O O . THR A 1 92 ? 4.829 -10.449 1.232 1.00 87.75 92 THR A O 1
ATOM 714 N N . ILE A 1 93 ? 4.286 -12.415 2.194 1.00 87.00 93 ILE A N 1
ATOM 715 C CA . ILE A 1 93 ? 2.994 -11.984 2.731 1.00 87.00 93 ILE A CA 1
ATOM 716 C C . ILE A 1 93 ? 3.111 -11.855 4.244 1.00 87.00 93 ILE A C 1
ATOM 718 O O . ILE A 1 93 ? 3.533 -12.788 4.925 1.00 87.00 93 ILE A O 1
ATOM 722 N N . GLU A 1 94 ? 2.713 -10.700 4.760 1.00 86.81 94 GLU A N 1
ATOM 723 C CA . GLU A 1 94 ? 2.666 -10.397 6.186 1.00 86.81 94 GLU A CA 1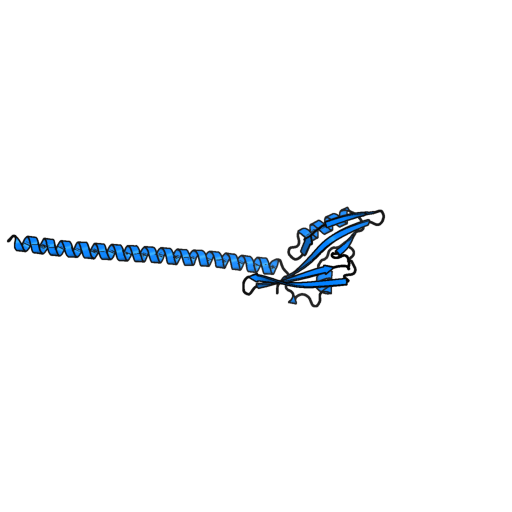
ATOM 724 C C . GLU A 1 94 ? 1.245 -9.984 6.573 1.00 86.81 94 GLU A C 1
ATOM 726 O O . GLU A 1 94 ? 0.615 -9.194 5.869 1.00 86.81 94 GLU A O 1
ATOM 731 N N . LYS A 1 95 ? 0.739 -10.504 7.695 1.00 85.75 95 LYS A N 1
ATOM 732 C CA . LYS A 1 95 ? -0.510 -10.027 8.297 1.00 85.75 95 LYS A CA 1
ATOM 733 C C . LYS A 1 95 ? -0.203 -8.809 9.168 1.00 85.75 95 LYS A C 1
ATOM 735 O O . LYS A 1 95 ? 0.656 -8.880 10.040 1.00 85.75 95 LYS A O 1
ATOM 740 N N . LEU A 1 96 ? -0.920 -7.721 8.938 1.00 83.25 96 LEU A N 1
ATOM 741 C CA . LEU A 1 96 ? -0.875 -6.497 9.722 1.00 83.25 96 LEU A CA 1
ATOM 742 C C . LEU A 1 96 ? -2.165 -6.394 10.529 1.00 83.25 96 LEU A C 1
ATOM 744 O O . LEU A 1 96 ? -3.248 -6.268 9.956 1.00 83.25 96 LEU A O 1
ATOM 748 N N . ASP A 1 97 ? -2.055 -6.436 11.851 1.00 78.31 97 ASP A N 1
ATOM 749 C CA . ASP A 1 97 ? -3.184 -6.122 12.720 1.00 78.31 97 ASP A CA 1
ATOM 750 C C . ASP A 1 97 ? -3.354 -4.595 12.754 1.00 78.31 97 ASP A C 1
ATOM 752 O O . ASP A 1 97 ? -2.438 -3.869 13.143 1.00 78.31 97 ASP A O 1
ATOM 756 N N . VAL A 1 98 ? -4.502 -4.105 12.275 1.00 74.75 98 VAL A N 1
ATOM 757 C CA . VAL A 1 98 ? -4.794 -2.664 12.192 1.00 74.75 98 VAL A CA 1
ATOM 758 C C . VAL A 1 98 ? -5.472 -2.219 13.483 1.00 74.75 98 VAL A C 1
ATOM 760 O O . VAL A 1 98 ? -4.972 -1.331 14.169 1.00 74.75 98 VAL A O 1
ATOM 763 N N . ILE A 1 99 ? -6.576 -2.885 13.832 1.00 74.12 99 ILE A N 1
ATOM 764 C CA . ILE A 1 99 ? -7.269 -2.810 15.124 1.00 74.12 99 ILE A CA 1
ATOM 765 C C . ILE A 1 99 ? -7.921 -4.169 15.425 1.00 74.12 99 ILE A C 1
ATOM 767 O O . ILE A 1 99 ? -7.951 -5.057 14.575 1.00 74.12 99 ILE A O 1
ATOM 771 N N . GLU A 1 100 ? -8.457 -4.354 16.630 1.00 71.06 100 GLU A N 1
ATOM 772 C CA . GLU A 1 100 ? -9.152 -5.592 16.999 1.00 71.06 100 GLU A CA 1
ATOM 773 C C . GLU A 1 100 ? -10.304 -5.897 16.019 1.00 71.06 100 GLU A C 1
ATOM 775 O O . GLU A 1 100 ? -11.205 -5.085 15.827 1.00 71.06 100 GLU A O 1
ATOM 780 N N . GLY A 1 101 ? -10.241 -7.056 15.351 1.00 70.44 101 GLY A N 1
ATOM 781 C CA . GLY A 1 101 ? -11.217 -7.475 14.336 1.00 70.44 101 GLY A CA 1
ATOM 782 C C . GLY A 1 101 ? -10.961 -6.970 12.907 1.00 70.44 101 GLY A C 1
ATOM 783 O O . GLY A 1 101 ? -11.606 -7.464 11.987 1.00 70.44 101 GLY A O 1
ATOM 784 N N . MET A 1 102 ? -9.997 -6.065 12.688 1.00 76.50 102 MET A N 1
ATOM 785 C CA . MET A 1 102 ? -9.604 -5.582 11.357 1.00 76.50 102 MET A CA 1
ATOM 786 C C . MET A 1 102 ? -8.119 -5.836 11.101 1.00 76.50 102 MET A C 1
ATOM 788 O O . MET A 1 102 ? -7.243 -5.325 11.802 1.00 76.50 102 MET A O 1
ATOM 792 N N . TYR A 1 103 ? -7.820 -6.589 10.048 1.00 80.44 103 TYR A N 1
ATOM 793 C CA . TYR A 1 103 ? -6.450 -6.851 9.624 1.00 80.44 103 TYR A CA 1
ATOM 794 C C . TYR A 1 103 ? -6.273 -6.588 8.130 1.00 80.44 103 TYR A C 1
ATOM 796 O O . TYR A 1 103 ? -7.236 -6.533 7.363 1.00 80.44 103 TYR A O 1
ATOM 804 N N . ALA A 1 104 ? -5.023 -6.400 7.728 1.00 83.38 104 ALA A N 1
ATOM 805 C CA . ALA A 1 104 ? -4.608 -6.296 6.341 1.00 83.38 104 ALA A CA 1
ATOM 806 C C . ALA A 1 104 ? -3.540 -7.346 6.038 1.00 83.38 104 ALA A C 1
ATOM 808 O O . ALA A 1 104 ? -2.776 -7.748 6.912 1.00 83.38 104 ALA A O 1
ATOM 809 N N . TYR A 1 105 ? -3.444 -7.755 4.785 1.00 85.56 105 TYR A N 1
ATOM 810 C CA . TYR A 1 105 ? -2.306 -8.476 4.251 1.00 85.56 105 TYR A CA 1
ATOM 811 C C . TYR A 1 105 ? -1.441 -7.513 3.452 1.00 85.56 105 TYR A C 1
ATOM 813 O O . TYR A 1 105 ? -1.927 -6.798 2.579 1.00 85.56 105 TYR A O 1
ATOM 821 N N . LYS A 1 106 ? -0.144 -7.517 3.739 1.00 87.75 106 LYS A N 1
ATOM 822 C CA . LYS A 1 106 ? 0.875 -6.801 2.977 1.00 87.75 106 LYS A CA 1
ATOM 823 C C . LYS A 1 106 ? 1.663 -7.821 2.169 1.00 87.75 106 LYS A C 1
ATOM 825 O O . LYS A 1 106 ? 2.416 -8.609 2.738 1.00 87.75 106 LYS A O 1
ATOM 830 N N . ALA A 1 107 ? 1.484 -7.806 0.853 1.00 86.50 107 ALA A N 1
ATOM 831 C CA . ALA A 1 107 ? 2.203 -8.658 -0.084 1.00 86.50 107 ALA A CA 1
ATOM 832 C C . ALA A 1 107 ? 3.335 -7.861 -0.736 1.00 86.50 107 ALA A C 1
ATOM 834 O O . ALA A 1 107 ? 3.088 -7.016 -1.590 1.00 86.50 107 ALA A O 1
ATOM 835 N N . CYS A 1 108 ? 4.575 -8.113 -0.327 1.00 88.12 108 CYS A N 1
ATOM 836 C CA . CYS A 1 108 ? 5.756 -7.468 -0.891 1.00 88.12 108 CYS A CA 1
ATOM 837 C C . CYS A 1 108 ? 6.362 -8.317 -2.007 1.00 88.12 108 CYS A C 1
ATOM 839 O O . CYS A 1 108 ? 6.622 -9.509 -1.816 1.00 88.12 108 CYS A O 1
ATOM 841 N N . LEU A 1 109 ? 6.591 -7.684 -3.151 1.00 88.19 109 LEU A N 1
ATOM 842 C CA . LEU A 1 109 ? 7.116 -8.293 -4.364 1.00 88.19 109 LEU A CA 1
ATOM 843 C C . LEU A 1 109 ? 8.639 -8.098 -4.439 1.00 88.19 109 LEU A C 1
ATOM 845 O O . LEU A 1 109 ? 9.167 -7.088 -3.970 1.00 88.19 109 LEU A O 1
ATOM 849 N N . SER A 1 110 ? 9.340 -9.072 -5.017 1.00 89.19 110 SER A N 1
ATOM 850 C CA . SER A 1 110 ? 10.771 -8.999 -5.314 1.00 89.19 110 SER A CA 1
ATOM 851 C C . SER A 1 110 ? 11.097 -9.741 -6.613 1.00 89.19 110 SER A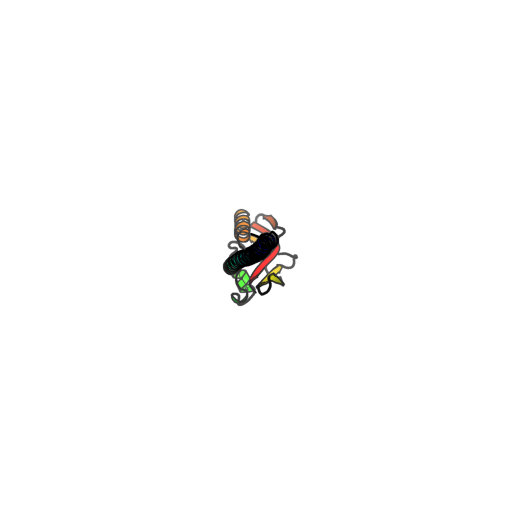 C 1
ATOM 853 O O . SER A 1 110 ? 10.597 -10.845 -6.841 1.00 89.19 110 SER A O 1
ATOM 855 N N . ASP A 1 111 ? 11.962 -9.151 -7.432 1.00 88.19 111 ASP A N 1
ATOM 856 C CA . ASP A 1 111 ? 12.518 -9.710 -8.673 1.00 88.19 111 ASP A CA 1
ATOM 857 C C . ASP A 1 111 ? 13.859 -10.445 -8.461 1.00 88.19 111 ASP A C 1
ATOM 859 O O . ASP A 1 111 ? 14.605 -10.674 -9.405 1.00 88.19 111 ASP A O 1
ATOM 863 N N . GLY A 1 112 ? 14.190 -10.775 -7.206 1.00 82.12 112 GLY A N 1
ATOM 864 C CA . GLY A 1 112 ? 15.460 -11.410 -6.829 1.00 82.12 112 GLY A CA 1
ATOM 865 C C . GLY A 1 112 ? 16.533 -10.415 -6.373 1.00 82.12 112 GLY A C 1
ATOM 866 O O . GLY A 1 112 ? 17.392 -10.770 -5.564 1.00 82.12 112 GLY A O 1
ATOM 867 N N . GLY A 1 113 ? 16.429 -9.137 -6.762 1.00 77.00 113 GLY A N 1
ATOM 868 C CA . GLY A 1 113 ? 17.337 -8.055 -6.35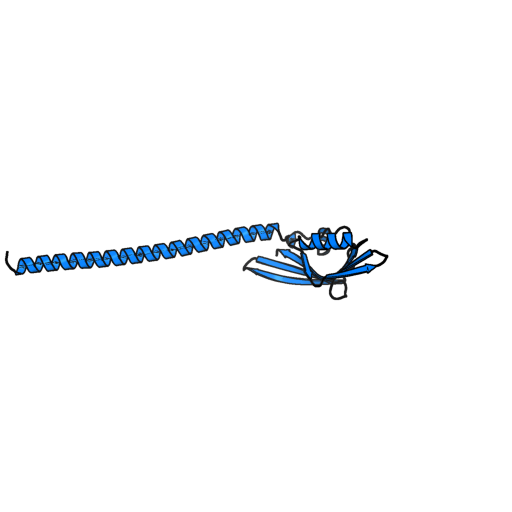3 1.00 77.00 113 GLY A CA 1
ATOM 869 C C . GLY A 1 113 ? 17.028 -7.422 -4.990 1.00 77.00 113 GLY A C 1
ATOM 870 O O . GLY A 1 113 ? 17.639 -6.416 -4.623 1.00 77.00 113 GLY A O 1
ATOM 871 N N . GLY A 1 114 ? 16.066 -7.974 -4.246 1.00 76.75 114 GLY A N 1
ATOM 872 C CA . GLY A 1 114 ? 15.594 -7.426 -2.971 1.00 76.75 114 GLY A CA 1
ATOM 873 C C . GLY A 1 114 ? 14.543 -6.321 -3.106 1.00 76.75 114 GLY A C 1
ATOM 874 O O . GLY A 1 114 ? 14.171 -5.755 -2.086 1.00 76.75 114 GLY A O 1
ATOM 875 N N . GLY A 1 115 ? 14.064 -6.055 -4.324 1.00 86.25 115 GLY A N 1
ATOM 876 C CA . GLY A 1 115 ? 13.059 -5.053 -4.672 1.00 86.25 115 GLY A CA 1
ATOM 877 C C . GLY A 1 115 ? 12.441 -5.367 -6.036 1.00 86.25 115 GLY A C 1
ATOM 878 O O . GLY A 1 115 ? 12.478 -6.515 -6.462 1.00 86.25 115 GLY A O 1
ATOM 879 N N . VAL A 1 116 ? 11.865 -4.375 -6.715 1.00 90.19 116 VAL A N 1
ATOM 880 C CA . VAL A 1 116 ? 11.208 -4.568 -8.020 1.00 90.19 116 VAL A CA 1
ATOM 881 C C . VAL A 1 116 ? 11.630 -3.479 -9.000 1.00 90.19 116 VAL A C 1
ATOM 883 O O . VAL A 1 116 ? 11.554 -2.293 -8.667 1.00 90.19 116 VAL A O 1
ATOM 886 N N . ALA A 1 117 ? 12.050 -3.869 -10.204 1.00 90.44 117 ALA A N 1
ATOM 887 C CA . ALA A 1 117 ? 12.394 -2.953 -11.289 1.00 90.44 117 ALA A CA 1
ATOM 888 C C . ALA A 1 117 ? 11.368 -2.973 -12.436 1.00 90.44 117 ALA A C 1
ATOM 890 O O . ALA A 1 117 ? 11.196 -3.977 -13.115 1.00 90.44 117 ALA A O 1
ATOM 891 N N . PHE A 1 118 ? 10.722 -1.842 -12.703 1.00 89.25 118 PHE A N 1
ATOM 892 C CA . PHE A 1 118 ? 9.799 -1.662 -13.825 1.00 89.25 118 PHE A CA 1
ATOM 893 C C . PHE A 1 118 ? 10.481 -0.946 -14.989 1.00 89.25 118 PHE A C 1
ATOM 895 O O . PHE A 1 118 ? 11.313 -0.065 -14.767 1.00 89.25 118 PHE A O 1
ATOM 902 N N . HIS A 1 119 ? 10.084 -1.267 -16.223 1.00 91.00 119 HIS A N 1
ATOM 903 C CA . HIS A 1 119 ? 10.573 -0.584 -17.428 1.00 91.00 119 HIS A CA 1
ATOM 904 C C . HIS A 1 119 ? 9.485 0.276 -18.074 1.00 91.00 119 HIS A C 1
ATOM 906 O O . HIS A 1 119 ? 8.326 -0.133 -18.139 1.00 91.00 119 HIS A O 1
ATOM 912 N N . ALA A 1 120 ? 9.873 1.450 -18.564 1.00 90.44 120 ALA A N 1
ATOM 913 C CA . ALA A 1 120 ? 9.039 2.402 -19.291 1.00 90.44 120 ALA A CA 1
ATOM 914 C C . ALA A 1 120 ? 9.745 2.838 -20.582 1.00 90.44 120 ALA A C 1
ATOM 916 O O . ALA A 1 120 ? 10.974 2.927 -20.611 1.00 90.44 120 ALA A O 1
ATOM 917 N N . ASP A 1 121 ? 8.991 3.235 -21.609 1.00 89.50 121 ASP A N 1
ATOM 918 C CA . ASP A 1 121 ? 9.581 3.687 -22.882 1.00 89.50 121 ASP A CA 1
ATOM 919 C C . ASP A 1 121 ? 10.329 5.025 -22.742 1.00 89.50 121 ASP A C 1
ATOM 921 O O . ASP A 1 121 ? 11.144 5.401 -23.584 1.00 89.50 121 ASP A O 1
ATOM 925 N N . GLY A 1 122 ? 10.078 5.768 -21.661 1.00 88.31 122 GLY A N 1
ATOM 926 C CA . GLY A 1 122 ? 10.792 7.003 -21.368 1.00 88.31 122 GLY A CA 1
ATOM 927 C C . GLY A 1 122 ? 10.529 7.552 -19.971 1.00 88.31 122 GLY A C 1
ATOM 928 O O . GLY A 1 122 ? 9.584 7.164 -19.282 1.00 88.31 122 GLY A O 1
ATOM 929 N N . ALA A 1 123 ? 11.358 8.516 -19.563 1.00 85.50 123 ALA A N 1
ATOM 930 C CA . ALA A 1 123 ? 11.307 9.101 -18.223 1.00 85.50 123 ALA A CA 1
ATOM 931 C C . ALA A 1 123 ? 9.944 9.737 -17.888 1.00 85.50 123 ALA A C 1
ATOM 933 O O . ALA A 1 123 ? 9.485 9.635 -16.756 1.00 85.50 123 ALA A O 1
ATOM 934 N N . GLY A 1 124 ? 9.263 10.347 -18.866 1.00 85.88 124 GLY A N 1
ATOM 935 C CA . GLY A 1 124 ? 7.935 10.936 -18.655 1.00 85.88 124 GLY A CA 1
ATOM 936 C C . GLY A 1 124 ? 6.877 9.904 -18.252 1.00 85.88 124 GLY A C 1
ATOM 937 O O . GLY A 1 124 ? 6.123 10.137 -17.311 1.00 85.88 124 GLY A O 1
ATOM 938 N N . GLN A 1 125 ? 6.866 8.739 -18.909 1.00 86.50 125 GLN A N 1
ATOM 939 C CA . GLN A 1 125 ? 5.986 7.629 -18.534 1.00 86.50 125 GLN A CA 1
ATOM 940 C C . GLN A 1 125 ? 6.356 7.071 -17.158 1.00 86.50 125 GLN A C 1
ATOM 942 O O . GLN A 1 125 ? 5.476 6.789 -16.350 1.00 86.50 125 GLN A O 1
ATOM 947 N N . ALA A 1 126 ? 7.656 6.967 -16.870 1.00 85.31 126 ALA A N 1
ATOM 948 C CA . ALA A 1 126 ? 8.125 6.491 -15.580 1.00 85.31 126 ALA A CA 1
ATOM 949 C C . ALA A 1 126 ? 7.662 7.387 -14.420 1.00 85.31 126 ALA A C 1
ATOM 951 O O . ALA A 1 126 ? 7.147 6.891 -13.419 1.00 85.31 126 ALA A O 1
ATOM 952 N N . PHE A 1 127 ? 7.778 8.710 -14.570 1.00 85.06 127 PHE A N 1
ATOM 953 C CA . PHE A 1 127 ? 7.266 9.654 -13.575 1.00 85.06 127 PHE A CA 1
ATOM 954 C C . PHE A 1 127 ? 5.744 9.594 -13.444 1.00 85.06 127 PHE A C 1
ATOM 956 O O . PHE A 1 127 ? 5.251 9.548 -12.321 1.00 85.06 127 PHE A O 1
ATOM 963 N N . ALA A 1 128 ? 5.008 9.529 -14.559 1.00 84.62 128 ALA A N 1
ATOM 964 C CA . ALA A 1 128 ? 3.552 9.400 -14.526 1.00 84.62 128 ALA A CA 1
ATOM 965 C C . ALA A 1 128 ? 3.107 8.144 -13.762 1.00 84.62 128 ALA A C 1
ATOM 967 O O . ALA A 1 128 ? 2.186 8.209 -12.951 1.00 84.62 128 ALA A O 1
ATOM 968 N N . ALA A 1 129 ? 3.806 7.024 -13.956 1.00 83.50 129 ALA A N 1
ATOM 969 C CA . ALA A 1 129 ? 3.520 5.789 -13.245 1.00 83.50 129 ALA A CA 1
ATOM 970 C C . ALA A 1 129 ? 3.845 5.878 -11.745 1.00 83.50 129 ALA A C 1
ATOM 972 O O . ALA A 1 129 ? 3.049 5.422 -10.927 1.00 83.50 129 ALA A O 1
ATOM 973 N N . ILE A 1 130 ? 4.966 6.504 -11.356 1.00 83.38 130 ILE A N 1
ATOM 974 C CA . ILE A 1 130 ? 5.277 6.768 -9.937 1.00 83.38 130 ILE A CA 1
ATOM 975 C C . ILE A 1 130 ? 4.179 7.624 -9.299 1.00 83.38 130 ILE A C 1
ATOM 977 O O . ILE A 1 130 ? 3.717 7.300 -8.206 1.00 83.38 130 ILE A O 1
ATOM 981 N N . THR A 1 131 ? 3.735 8.685 -9.979 1.00 83.06 131 THR A N 1
ATOM 982 C CA . THR A 1 131 ? 2.647 9.544 -9.497 1.00 83.06 131 THR A CA 1
ATOM 983 C C . THR A 1 131 ? 1.353 8.753 -9.336 1.00 83.06 131 THR A C 1
ATOM 985 O O . THR A 1 131 ? 0.797 8.745 -8.239 1.00 83.06 131 THR A O 1
ATOM 988 N N . ALA A 1 132 ? 0.930 8.008 -10.360 1.00 82.88 132 ALA A N 1
ATOM 989 C CA . ALA A 1 132 ? -0.277 7.186 -10.302 1.00 82.88 132 ALA A CA 1
ATOM 990 C C . ALA A 1 132 ? -0.220 6.159 -9.158 1.00 82.88 132 ALA A C 1
ATOM 992 O O . ALA A 1 132 ? -1.173 6.021 -8.395 1.00 82.88 132 ALA A O 1
ATOM 993 N N . MET A 1 133 ? 0.920 5.485 -8.969 1.00 81.75 133 MET A N 1
ATOM 994 C CA . MET A 1 133 ? 1.111 4.559 -7.849 1.00 81.75 133 MET A CA 1
ATOM 995 C C . MET A 1 133 ? 1.104 5.263 -6.488 1.00 81.75 133 MET A C 1
ATOM 997 O O . MET A 1 133 ? 0.626 4.684 -5.521 1.00 81.75 133 MET A O 1
ATOM 1001 N N . SER A 1 134 ? 1.618 6.492 -6.386 1.00 81.06 134 SER A N 1
ATOM 1002 C CA . SER A 1 134 ? 1.645 7.247 -5.122 1.00 81.06 134 SER A CA 1
ATOM 1003 C C . SER A 1 134 ? 0.259 7.700 -4.652 1.00 81.06 134 SER A C 1
ATOM 1005 O O . SER A 1 134 ? 0.033 7.909 -3.460 1.00 81.06 134 SER A O 1
ATOM 1007 N N . GLU A 1 135 ? -0.677 7.858 -5.588 1.00 81.31 135 GLU A N 1
ATOM 1008 C CA . GLU A 1 135 ? -2.054 8.258 -5.298 1.00 81.31 135 GLU A CA 1
ATOM 1009 C C . GLU A 1 135 ? -2.898 7.078 -4.802 1.00 81.31 135 GLU A C 1
ATOM 1011 O O . GLU A 1 135 ? -3.868 7.266 -4.055 1.00 81.31 135 GLU A O 1
ATOM 1016 N N . ARG A 1 136 ? -2.492 5.857 -5.161 1.00 76.88 136 ARG A N 1
ATOM 1017 C CA . ARG A 1 136 ? -3.131 4.618 -4.728 1.00 76.88 136 ARG A CA 1
ATOM 1018 C C . ARG A 1 136 ? -2.923 4.366 -3.240 1.00 76.88 136 ARG A C 1
ATOM 1020 O O . ARG A 1 136 ? -1.833 4.525 -2.699 1.00 76.88 136 ARG A O 1
ATOM 1027 N N . LYS A 1 137 ? -3.992 3.940 -2.566 1.00 78.81 137 LYS A N 1
ATOM 1028 C CA . LYS A 1 137 ? -3.985 3.639 -1.123 1.00 78.81 137 LYS A CA 1
ATOM 1029 C C . LYS A 1 137 ? -3.611 2.196 -0.810 1.00 78.81 137 LYS A C 1
ATOM 1031 O O . LYS A 1 137 ? -3.232 1.893 0.317 1.00 78.81 137 LYS A O 1
ATOM 1036 N N . ASP A 1 138 ? -3.685 1.333 -1.812 1.00 79.38 138 ASP A N 1
ATOM 1037 C CA . ASP A 1 138 ? -3.368 -0.086 -1.738 1.00 79.38 138 ASP A CA 1
ATOM 1038 C C . ASP A 1 138 ? -1.930 -0.406 -2.181 1.00 79.38 138 ASP A C 1
ATOM 1040 O O . ASP A 1 138 ? -1.518 -1.560 -2.122 1.00 79.38 138 ASP A O 1
ATOM 1044 N N . VAL A 1 139 ? -1.144 0.595 -2.591 1.00 83.56 139 VAL A N 1
ATOM 1045 C CA . VAL A 1 139 ? 0.256 0.430 -3.003 1.00 83.56 139 VAL A CA 1
ATOM 1046 C C . VAL A 1 139 ? 1.177 1.099 -1.988 1.00 83.56 139 VAL A C 1
ATOM 1048 O O . VAL A 1 139 ? 1.005 2.261 -1.630 1.00 83.56 139 VAL A O 1
ATOM 1051 N N . LEU A 1 140 ? 2.197 0.368 -1.546 1.00 85.81 140 LEU A N 1
ATOM 1052 C CA . LEU A 1 140 ? 3.279 0.878 -0.711 1.00 85.81 140 LEU A CA 1
ATOM 1053 C C . LEU A 1 140 ? 4.608 0.659 -1.420 1.00 85.81 140 LEU A C 1
ATOM 1055 O O . LEU A 1 140 ? 4.941 -0.470 -1.777 1.00 85.81 140 LEU A O 1
ATOM 1059 N N . PHE A 1 141 ? 5.414 1.705 -1.552 1.00 86.69 141 PHE A N 1
ATOM 1060 C CA . PHE A 1 141 ? 6.774 1.565 -2.056 1.00 86.69 141 PHE A CA 1
ATOM 1061 C C . PHE A 1 141 ? 7.766 2.454 -1.313 1.00 86.69 141 PHE A C 1
ATOM 1063 O O . PHE A 1 141 ? 7.408 3.500 -0.772 1.00 86.69 141 PHE A O 1
ATOM 1070 N N . ASP A 1 142 ? 9.027 2.028 -1.297 1.00 82.19 142 ASP A N 1
ATOM 1071 C CA . ASP A 1 142 ? 10.145 2.801 -0.765 1.00 82.19 142 ASP A CA 1
ATOM 1072 C C . ASP A 1 142 ? 11.388 2.701 -1.662 1.00 82.19 142 ASP A C 1
ATOM 1074 O O . ASP A 1 142 ? 11.478 1.858 -2.559 1.00 82.19 142 ASP A O 1
ATOM 1078 N N . GLY A 1 143 ? 12.337 3.615 -1.429 1.00 79.88 143 GLY A N 1
ATOM 1079 C CA . GLY A 1 143 ? 13.646 3.608 -2.079 1.00 79.88 143 GLY A CA 1
ATOM 1080 C C . GLY A 1 143 ? 13.565 3.611 -3.603 1.00 79.88 143 GLY A C 1
ATOM 1081 O O . GLY A 1 143 ? 13.953 2.635 -4.238 1.00 79.88 143 GLY A O 1
ATOM 1082 N N . ILE A 1 144 ? 13.056 4.706 -4.174 1.00 86.56 144 ILE A N 1
ATOM 1083 C CA . ILE A 1 144 ? 12.930 4.872 -5.624 1.00 86.56 144 ILE A CA 1
ATOM 1084 C C . ILE A 1 144 ? 14.289 5.248 -6.215 1.00 86.56 144 ILE A C 1
ATOM 1086 O O . ILE A 1 144 ? 14.885 6.255 -5.831 1.00 86.56 144 ILE A O 1
ATOM 1090 N N . ALA A 1 145 ? 14.750 4.475 -7.190 1.00 86.31 145 ALA A N 1
ATOM 1091 C CA . ALA A 1 145 ? 15.858 4.828 -8.061 1.00 86.31 145 ALA A CA 1
ATOM 1092 C C . ALA A 1 145 ? 15.369 4.849 -9.510 1.00 86.31 145 ALA A C 1
ATOM 1094 O O . ALA A 1 145 ? 14.738 3.900 -9.969 1.00 86.31 145 ALA A O 1
ATOM 1095 N N . LEU A 1 146 ? 15.675 5.926 -10.229 1.00 86.19 146 LEU A N 1
ATOM 1096 C CA . LEU A 1 146 ? 15.359 6.061 -11.646 1.00 86.19 146 LEU A CA 1
ATOM 1097 C C . LEU A 1 146 ? 16.662 6.042 -12.442 1.00 86.19 146 LEU A C 1
ATOM 1099 O O . LEU A 1 146 ? 17.556 6.851 -12.193 1.00 86.19 146 LEU A O 1
ATOM 1103 N N . ALA A 1 147 ? 16.754 5.127 -13.398 1.00 88.31 147 ALA A N 1
ATOM 1104 C CA . ALA A 1 147 ? 17.817 5.091 -14.390 1.00 88.31 147 ALA A CA 1
ATOM 1105 C C . ALA A 1 147 ? 17.211 5.326 -15.774 1.00 88.31 147 ALA A C 1
ATOM 1107 O O . ALA A 1 147 ? 16.099 4.884 -16.051 1.00 88.31 147 ALA A O 1
ATOM 1108 N N . GLN A 1 148 ? 17.935 6.028 -16.640 1.00 89.19 148 GLN A N 1
ATOM 1109 C CA . GLN A 1 148 ? 17.512 6.272 -18.014 1.00 89.19 148 GLN A CA 1
ATOM 1110 C C . GLN A 1 148 ? 18.657 5.943 -18.964 1.00 89.19 148 GLN A C 1
ATOM 1112 O O . GLN A 1 148 ? 19.806 6.314 -18.713 1.00 89.19 148 GLN A O 1
ATOM 1117 N N . ASP A 1 149 ? 18.329 5.282 -20.066 1.00 86.06 149 ASP A N 1
ATOM 1118 C CA . ASP A 1 149 ? 19.252 5.001 -21.155 1.00 86.06 149 ASP A CA 1
ATOM 1119 C C . ASP A 1 149 ? 18.579 5.227 -22.524 1.00 86.06 149 ASP A C 1
ATOM 1121 O O . ASP A 1 149 ? 17.548 5.893 -22.636 1.00 86.06 149 ASP A O 1
ATOM 1125 N N . LYS A 1 150 ? 19.204 4.730 -23.599 1.00 81.75 150 LYS A N 1
ATOM 1126 C CA . LYS A 1 150 ? 18.659 4.843 -24.962 1.00 81.75 150 LYS A CA 1
ATOM 1127 C C . LYS A 1 150 ? 17.455 3.924 -25.216 1.00 81.75 150 LYS A C 1
ATOM 1129 O O . LYS A 1 150 ? 16.766 4.138 -26.208 1.00 81.75 150 LYS A O 1
ATOM 1134 N N . ALA A 1 151 ? 17.247 2.904 -24.385 1.00 80.69 151 ALA A N 1
ATOM 1135 C CA . ALA A 1 151 ? 16.176 1.918 -24.500 1.00 80.69 151 ALA A CA 1
ATOM 1136 C C . ALA A 1 151 ? 14.940 2.278 -23.654 1.00 80.69 151 ALA A C 1
ATOM 1138 O O . ALA A 1 151 ? 13.887 1.666 -23.832 1.00 80.69 151 ALA A O 1
ATOM 1139 N N . GLY A 1 152 ? 15.049 3.259 -22.754 1.00 89.31 152 GLY A N 1
ATOM 1140 C CA . GLY A 1 152 ? 13.921 3.794 -21.998 1.00 89.31 152 GLY A CA 1
ATOM 1141 C C . GLY A 1 152 ? 14.320 4.265 -20.605 1.00 89.31 152 GLY A C 1
ATOM 1142 O O . GLY A 1 152 ? 15.420 4.779 -20.385 1.00 89.31 152 GLY A O 1
ATOM 1143 N N . ALA A 1 153 ? 13.398 4.117 -19.658 1.00 90.50 153 ALA A N 1
ATOM 1144 C CA . ALA A 1 153 ? 13.624 4.406 -18.249 1.00 90.50 153 ALA A CA 1
ATOM 1145 C C . ALA A 1 153 ? 13.284 3.191 -17.383 1.00 90.50 153 ALA A C 1
ATOM 1147 O O . ALA A 1 153 ? 12.240 2.566 -17.550 1.00 90.50 153 ALA A O 1
ATOM 1148 N N . THR A 1 154 ? 14.144 2.901 -16.413 1.00 91.12 154 THR A N 1
ATOM 1149 C CA . THR A 1 154 ? 13.944 1.841 -15.427 1.00 91.12 154 THR A CA 1
ATOM 1150 C C . THR A 1 154 ? 13.701 2.461 -14.059 1.00 91.12 154 THR A C 1
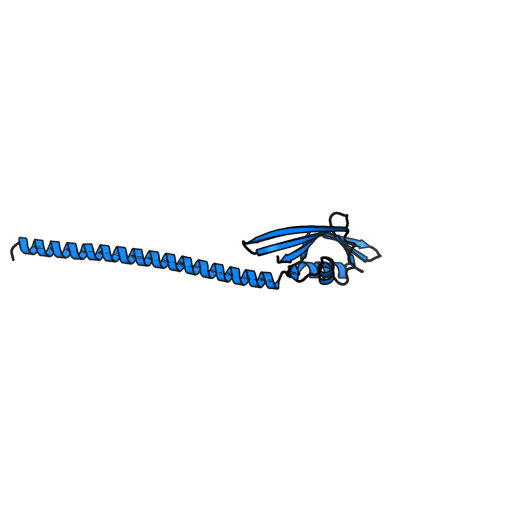ATOM 1152 O O . THR A 1 154 ? 14.505 3.262 -13.573 1.00 91.12 154 THR A O 1
ATOM 1155 N N . ILE A 1 155 ? 12.600 2.070 -13.425 1.00 89.75 155 ILE A N 1
ATOM 1156 C CA . ILE A 1 155 ? 12.212 2.488 -12.080 1.00 89.75 155 ILE A CA 1
ATOM 1157 C C . ILE A 1 155 ? 12.461 1.318 -11.149 1.00 89.75 155 ILE A C 1
ATOM 1159 O O . ILE A 1 155 ? 11.803 0.290 -11.268 1.00 89.75 155 ILE A O 1
ATOM 1163 N N . ARG A 1 156 ? 13.375 1.470 -10.199 1.00 90.94 156 ARG A N 1
ATOM 1164 C CA . ARG A 1 156 ? 13.613 0.467 -9.168 1.00 90.94 156 ARG A CA 1
ATOM 1165 C C . ARG A 1 156 ? 13.047 0.937 -7.844 1.00 90.94 156 ARG A C 1
ATOM 1167 O O . ARG A 1 156 ? 13.387 2.019 -7.377 1.00 90.94 156 ARG A O 1
ATOM 1174 N N . PHE A 1 157 ? 12.237 0.089 -7.234 1.00 88.69 157 PHE A N 1
ATOM 1175 C CA . PHE A 1 157 ? 11.775 0.244 -5.866 1.00 88.69 157 PHE A CA 1
ATOM 1176 C C . PHE A 1 157 ? 12.528 -0.748 -4.992 1.00 88.69 157 PHE A C 1
ATOM 1178 O O . PHE A 1 157 ? 12.525 -1.946 -5.278 1.00 88.69 157 PHE A O 1
ATOM 1185 N N . ASN A 1 158 ? 13.165 -0.271 -3.924 1.00 87.62 158 ASN A N 1
ATOM 1186 C CA . ASN A 1 158 ? 13.777 -1.156 -2.929 1.00 87.62 158 ASN A CA 1
ATOM 1187 C C . ASN A 1 158 ? 12.723 -2.028 -2.247 1.00 87.62 158 ASN A C 1
ATOM 1189 O O . ASN A 1 158 ? 12.992 -3.172 -1.901 1.00 87.62 158 ASN A O 1
ATOM 1193 N N . ARG A 1 159 ? 11.511 -1.506 -2.092 1.00 87.19 159 ARG A N 1
ATOM 1194 C CA . ARG A 1 159 ? 10.356 -2.270 -1.646 1.00 87.19 159 ARG A CA 1
ATOM 1195 C C . ARG A 1 159 ? 9.151 -1.855 -2.457 1.00 87.19 159 ARG A C 1
ATOM 1197 O O . ARG A 1 159 ? 8.889 -0.666 -2.602 1.00 87.19 159 ARG A O 1
ATOM 1204 N N . PHE A 1 160 ? 8.395 -2.840 -2.916 1.00 88.31 160 PHE A N 1
ATOM 1205 C CA . PHE A 1 160 ? 7.103 -2.639 -3.549 1.00 88.31 160 PHE A CA 1
ATOM 1206 C C . PHE A 1 160 ? 6.123 -3.652 -2.966 1.00 88.31 160 PHE A C 1
ATOM 1208 O O . PHE A 1 160 ? 6.347 -4.859 -3.065 1.00 88.31 160 PHE A O 1
ATOM 1215 N N . CYS A 1 161 ? 5.076 -3.175 -2.304 1.00 86.44 161 CYS A N 1
ATOM 1216 C CA . CYS A 1 161 ? 4.086 -4.011 -1.648 1.00 86.44 161 CYS A CA 1
ATOM 1217 C C . CYS A 1 161 ? 2.671 -3.564 -1.989 1.00 86.44 161 CYS A C 1
ATOM 1219 O O . CYS A 1 161 ? 2.402 -2.386 -2.213 1.00 86.44 161 CYS A O 1
ATOM 1221 N N . LEU A 1 162 ? 1.765 -4.528 -1.951 1.00 86.06 162 LEU A N 1
ATOM 1222 C CA . LEU A 1 162 ? 0.343 -4.337 -2.153 1.00 86.06 162 LEU A CA 1
ATOM 1223 C C . LEU A 1 162 ? -0.384 -4.664 -0.849 1.00 86.06 162 LEU A C 1
ATOM 1225 O O . LEU A 1 162 ? -0.068 -5.655 -0.182 1.00 86.06 162 LEU A O 1
ATOM 1229 N N . LEU A 1 163 ? -1.314 -3.797 -0.466 1.00 84.62 163 LEU A N 1
ATOM 1230 C CA . LEU A 1 163 ? -2.155 -3.942 0.711 1.00 84.62 163 LEU A CA 1
ATOM 1231 C C . LEU A 1 163 ? -3.516 -4.491 0.306 1.00 84.62 163 LEU A C 1
ATOM 1233 O O . LEU A 1 163 ? -4.153 -4.002 -0.621 1.00 84.62 163 LEU A O 1
ATOM 1237 N N . MET A 1 164 ? -3.973 -5.483 1.054 1.00 85.88 164 MET A N 1
ATOM 1238 C CA . MET A 1 164 ? -5.298 -6.065 0.908 1.00 85.88 164 MET A CA 1
ATOM 1239 C C . MET A 1 164 ? -5.952 -6.136 2.273 1.00 85.88 164 MET A C 1
ATOM 1241 O O . MET A 1 164 ? -5.300 -6.461 3.262 1.00 85.88 164 MET A O 1
ATOM 1245 N N . ARG A 1 165 ? -7.248 -5.875 2.342 1.00 86.38 165 ARG A N 1
ATOM 1246 C CA . ARG A 1 165 ? -8.018 -6.066 3.562 1.00 86.38 165 ARG A CA 1
ATOM 1247 C C . ARG A 1 165 ? -8.251 -7.556 3.801 1.00 86.38 165 ARG A C 1
ATOM 1249 O O . ARG A 1 165 ? -8.526 -8.307 2.867 1.00 86.38 165 ARG A O 1
ATOM 1256 N N . GLY A 1 166 ? -8.105 -7.948 5.058 1.00 74.19 166 GLY A N 1
ATOM 1257 C CA . GLY A 1 166 ? -8.346 -9.287 5.568 1.00 74.19 166 GLY A CA 1
ATOM 1258 C C . GLY A 1 166 ? -9.801 -9.702 5.659 1.00 74.19 166 GLY A C 1
ATOM 1259 O O . GLY A 1 166 ? -10.675 -8.805 5.721 1.00 74.19 166 GLY A O 1
#

Secondary structure (DSSP, 8-state):
--HHHHHHHHHHHHHHHHHHHHHHHHHHHHHHHHHHHHHHHHHHHHHHHHHHHHHHHHHHHS-BGGG-SSHHHHHHTT--TTPBPP---EEEEEEEEEETTEEEEEEEEE-SSSSEEEEESSHHHHHHHHHHHHH-SSEEEEEEEEEE-SS-EEEEEEEEEEEEE-